Protein AF-A0A8T5T1I2-F1 (afdb_monomer_lite)

pLDDT: mean 92.86, std 7.19, range [56.66, 98.88]

Foldseek 3Di:
DWPDDDDPPDDDDDDDDDPVVVVVVVVQVVVLQVVCVVVVNWAFAQWEWEAEPPDTDIDGRQTFWDPCPCCVQDPPGFDFQVSVVVSCVVVVVWDWDWDFDCADDPRNGQGDIATQDIHPHGDDDQKDKAKFWTEPVQDDDNGRRDPHGRRSTTGRHTNYIYIHMDGD

Radius of gyration: 16.07 Å; chains: 1; bounding box: 39×36×40 Å

Secondary structure (DSSP, 8-state):
-------TTPPP------HHHHHHHHHHHHHHHHHHHHTTT-EEEEEEEEE-SS-EEEEEEEEE----TTTTTS-TT--BHHHHHHHHHHTTS--EEEEEES-BTTBS---EEEEEEETTEE-BTTEEEEEEEE-GGG-STTTT-----TTT-B-S--SEEEEEEEE-

Sequence (168 aa):
MDHYPWKTGTTLNFYQEREAFLEDVHLAFAE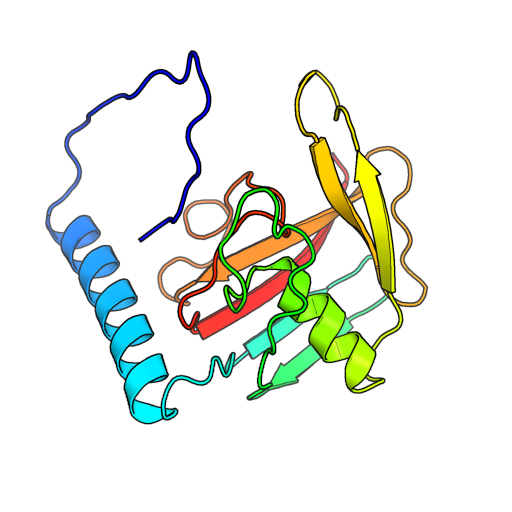EIERIESNAGKIIIPQIIINGDTIYKAFEDIEITAHNLRDDISQVGVITAIDVIMSLGDLGLITYELKWYDSIGTANYVRNYWVEGIDEDIAAGTCGWVYKSGSLNFLGFQGNHIHLPQDSRVLNSPEYYKTFWICL

Structure (mmCIF, N/CA/C/O backbone):
data_AF-A0A8T5T1I2-F1
#
_entry.id   AF-A0A8T5T1I2-F1
#
loop_
_atom_site.group_PDB
_atom_site.id
_atom_site.type_symbol
_atom_site.label_atom_id
_atom_site.label_alt_id
_atom_site.label_comp_id
_atom_site.label_asym_id
_atom_site.label_entity_id
_atom_site.label_seq_id
_atom_site.pdbx_PDB_ins_code
_atom_site.Cartn_x
_atom_site.Cartn_y
_atom_site.Cartn_z
_atom_site.occupancy
_atom_site.B_iso_or_equiv
_atom_site.auth_seq_id
_atom_site.auth_comp_id
_atom_site.auth_asym_id
_atom_site.auth_atom_id
_atom_site.pdbx_PDB_model_num
ATOM 1 N N . MET A 1 1 ? -10.915 -0.561 10.203 1.00 56.66 1 MET A N 1
ATOM 2 C CA . MET A 1 1 ? -10.298 -0.271 11.519 1.00 56.66 1 MET A CA 1
ATOM 3 C C . MET A 1 1 ? -8.795 -0.285 11.347 1.00 56.66 1 MET A C 1
ATOM 5 O O . MET A 1 1 ? -8.280 -1.252 10.800 1.00 56.66 1 MET A O 1
ATOM 9 N N . ASP A 1 2 ? -8.112 0.782 11.756 1.00 64.06 2 ASP A N 1
ATOM 10 C CA . ASP A 1 2 ? -6.666 0.885 11.574 1.00 64.06 2 ASP A CA 1
ATOM 11 C C . ASP A 1 2 ? -5.920 -0.016 12.561 1.00 64.06 2 ASP A C 1
ATOM 13 O O . ASP A 1 2 ? -6.013 0.142 13.779 1.00 64.06 2 ASP A O 1
ATOM 17 N N . HIS A 1 3 ? -5.132 -0.941 12.016 1.00 78.06 3 HIS A N 1
ATOM 18 C CA . HIS A 1 3 ? -4.193 -1.788 12.754 1.00 78.06 3 HIS A CA 1
ATOM 19 C C . HIS A 1 3 ? -2.941 -0.998 13.138 1.00 78.06 3 HIS A C 1
ATOM 21 O O . HIS A 1 3 ? -1.832 -1.333 12.730 1.00 78.06 3 HIS A O 1
ATOM 27 N N . TYR A 1 4 ? -3.116 0.111 13.859 1.00 81.81 4 TYR A N 1
ATOM 28 C CA . TYR A 1 4 ? -2.010 1.006 14.176 1.00 81.81 4 TYR A CA 1
ATOM 29 C C . TYR A 1 4 ? -1.163 0.423 15.320 1.00 81.81 4 TYR A C 1
ATOM 31 O O . TYR A 1 4 ? -1.653 0.327 16.452 1.00 81.81 4 TYR A O 1
ATOM 39 N N . PRO A 1 5 ? 0.108 0.047 15.084 1.00 80.44 5 PRO A N 1
ATOM 40 C CA . PRO A 1 5 ? 0.966 -0.422 16.159 1.00 80.44 5 PRO A CA 1
ATOM 41 C C . PRO A 1 5 ? 1.285 0.740 17.107 1.00 80.44 5 PRO A C 1
ATOM 43 O O . PRO A 1 5 ? 1.693 1.823 16.681 1.00 80.44 5 PRO A O 1
ATOM 46 N N . TRP A 1 6 ? 1.129 0.521 18.411 1.00 79.56 6 TRP A N 1
ATOM 47 C CA . TRP A 1 6 ? 1.554 1.479 19.430 1.00 79.56 6 TRP A CA 1
ATOM 48 C C . TRP A 1 6 ? 2.967 1.143 19.920 1.00 79.56 6 TRP A C 1
ATOM 50 O O . TRP A 1 6 ? 3.393 -0.012 19.908 1.00 79.56 6 TRP A O 1
ATOM 60 N N . LYS A 1 7 ? 3.718 2.166 20.336 1.00 74.62 7 LYS A N 1
ATOM 61 C CA . LYS A 1 7 ? 5.085 2.031 20.858 1.00 74.62 7 LYS A CA 1
ATOM 62 C C . LYS A 1 7 ? 5.118 2.494 22.316 1.00 74.62 7 LYS A C 1
ATOM 64 O O . LYS A 1 7 ? 4.244 3.228 22.779 1.00 74.62 7 LYS A O 1
ATOM 69 N N . THR A 1 8 ? 6.144 2.093 23.062 1.00 77.19 8 THR A N 1
ATOM 70 C CA . THR A 1 8 ? 6.363 2.613 24.420 1.00 77.19 8 THR A CA 1
ATOM 71 C C . THR A 1 8 ? 6.427 4.141 24.397 1.00 77.19 8 THR A C 1
ATOM 73 O O . THR A 1 8 ? 7.181 4.719 23.616 1.00 77.19 8 THR A O 1
ATOM 76 N N . GLY A 1 9 ? 5.641 4.792 25.258 1.00 76.75 9 GLY A N 1
ATOM 77 C CA . GLY A 1 9 ? 5.532 6.253 25.309 1.00 76.75 9 GLY A CA 1
ATOM 78 C C . GLY A 1 9 ? 4.467 6.855 24.383 1.00 76.75 9 GLY A C 1
ATOM 79 O O . GLY A 1 9 ? 4.330 8.075 24.362 1.00 76.75 9 GLY A O 1
ATOM 80 N N . THR A 1 10 ? 3.696 6.044 23.645 1.00 81.69 10 THR A N 1
ATOM 81 C CA . THR A 1 10 ? 2.509 6.520 22.918 1.00 81.69 10 THR A CA 1
ATOM 82 C C . THR A 1 10 ? 1.479 7.104 23.892 1.00 81.69 10 THR A C 1
ATOM 84 O O . THR A 1 10 ? 1.043 6.430 24.825 1.00 81.69 10 THR A O 1
ATOM 87 N N . THR A 1 11 ? 1.046 8.342 23.645 1.00 86.94 11 THR A N 1
ATOM 88 C CA . THR A 1 11 ? -0.096 8.960 24.334 1.00 86.94 11 THR A CA 1
ATOM 89 C C . THR A 1 11 ? -1.383 8.619 23.592 1.00 86.94 11 THR A C 1
ATOM 91 O O . THR A 1 11 ? -1.523 8.952 22.416 1.00 86.94 11 THR A O 1
ATOM 94 N N . LEU A 1 12 ? -2.331 7.986 24.281 1.00 87.75 12 LEU A N 1
ATOM 95 C CA . LEU A 1 12 ? -3.669 7.719 23.757 1.00 87.75 12 LEU A CA 1
ATOM 96 C C . LEU A 1 12 ? -4.619 8.830 24.206 1.00 87.75 12 LEU A C 1
ATOM 98 O O . LEU A 1 12 ? -4.734 9.103 25.400 1.00 87.75 12 LEU A O 1
ATOM 102 N N . ASN A 1 13 ? -5.297 9.458 23.249 1.00 89.00 13 ASN A N 1
ATOM 103 C CA . ASN A 1 13 ? -6.302 10.483 23.505 1.00 89.00 13 ASN A CA 1
ATOM 104 C C . ASN A 1 13 ? -7.668 9.963 23.066 1.00 89.00 13 ASN A C 1
ATOM 106 O O . ASN A 1 13 ? -7.792 9.382 21.990 1.00 89.00 13 ASN A O 1
ATOM 110 N N . PHE A 1 14 ? -8.686 10.213 23.882 1.00 90.69 14 PHE A N 1
ATOM 111 C CA . PHE A 1 14 ? -10.071 9.884 23.567 1.00 90.69 14 PHE A CA 1
ATOM 112 C C . PHE A 1 14 ? -10.835 11.182 23.331 1.00 90.69 14 PHE A C 1
ATOM 114 O O . PHE A 1 14 ? -10.707 12.132 24.105 1.00 90.69 14 PHE A O 1
ATOM 121 N N . TYR A 1 15 ? -11.628 11.220 22.268 1.00 91.38 15 TYR A N 1
ATOM 122 C CA . TYR A 1 15 ? -12.509 12.335 21.947 1.00 91.38 15 TYR A CA 1
ATOM 123 C C . TYR A 1 15 ? -13.852 11.799 21.456 1.00 91.38 15 TYR A C 1
ATOM 125 O O . TYR A 1 15 ? -13.965 10.641 21.056 1.00 91.38 15 TYR A O 1
ATOM 133 N N . GLN A 1 16 ? -14.881 12.638 21.533 1.00 94.19 16 GLN A N 1
ATOM 134 C CA . GLN A 1 16 ? -16.200 12.295 21.025 1.00 94.19 16 GLN A CA 1
ATOM 135 C C . GLN A 1 16 ? -16.267 12.612 19.532 1.00 94.19 16 GLN A C 1
ATOM 137 O O . GLN A 1 16 ? -15.934 13.721 19.120 1.00 94.19 16 GLN A O 1
ATOM 142 N N . GLU A 1 17 ? -16.736 11.648 18.749 1.00 93.75 17 GLU A N 1
ATOM 143 C CA . GLU A 1 17 ? -16.991 11.791 17.317 1.00 93.75 17 GLU A CA 1
ATOM 144 C C . GLU A 1 17 ? -18.497 11.663 17.038 1.00 93.75 17 GLU A C 1
ATOM 146 O O . GLU A 1 17 ? -19.269 11.212 17.890 1.00 93.75 17 GLU A O 1
ATOM 151 N N . ARG A 1 18 ? -18.937 12.099 15.857 1.00 95.62 18 ARG A N 1
ATOM 152 C CA . ARG A 1 18 ? -20.323 11.964 15.405 1.00 95.62 18 ARG A CA 1
ATOM 153 C C . ARG A 1 18 ? -20.666 10.490 15.188 1.00 95.62 18 ARG A C 1
ATOM 155 O O . ARG A 1 18 ? -19.937 9.780 14.505 1.00 95.62 18 ARG A O 1
ATOM 162 N N . GLU A 1 19 ? -21.825 10.070 15.684 1.00 95.75 19 GLU A N 1
ATOM 163 C CA . GLU A 1 19 ? -22.324 8.691 15.557 1.00 95.75 19 GLU A CA 1
ATOM 164 C C . GLU A 1 19 ? -22.350 8.207 14.101 1.00 95.75 19 GLU A C 1
ATOM 166 O O . GLU A 1 19 ? -21.792 7.158 13.807 1.00 95.75 19 GLU A O 1
ATOM 171 N N . ALA A 1 20 ? -22.863 9.032 13.182 1.00 95.44 20 ALA A N 1
ATOM 172 C CA . ALA A 1 20 ? -22.895 8.712 11.753 1.00 95.44 20 ALA A CA 1
ATOM 173 C C . ALA A 1 20 ? -21.503 8.407 11.168 1.00 95.44 20 ALA A C 1
ATOM 175 O O . ALA A 1 20 ? -21.357 7.502 10.362 1.00 95.44 20 ALA A O 1
ATOM 176 N N . PHE A 1 21 ? -20.457 9.118 11.606 1.00 92.50 21 PHE A N 1
ATOM 177 C CA . PHE A 1 21 ? -19.100 8.840 11.129 1.00 92.50 21 PHE A CA 1
ATOM 178 C C . PHE A 1 21 ? -18.575 7.501 11.661 1.00 92.50 21 PHE A C 1
ATOM 180 O O . PHE A 1 21 ? -17.907 6.765 10.941 1.00 92.50 21 PHE A O 1
ATOM 187 N N . LEU A 1 22 ? -18.869 7.170 12.922 1.00 92.94 22 LEU A N 1
ATOM 188 C CA . LEU A 1 22 ? -18.488 5.876 13.492 1.00 92.94 22 LEU A CA 1
ATOM 189 C C . LEU A 1 22 ? -19.228 4.722 12.803 1.00 92.94 22 LEU A C 1
ATOM 191 O O . LEU A 1 22 ? -18.634 3.666 12.594 1.00 92.94 22 LEU A O 1
ATOM 195 N N . GLU A 1 23 ? -20.491 4.936 12.429 1.00 95.19 23 GLU A N 1
ATOM 196 C CA . GLU A 1 23 ? -21.279 3.997 11.629 1.00 95.19 23 GLU A CA 1
ATOM 197 C C . GLU A 1 23 ? -20.657 3.791 10.241 1.00 95.19 23 GLU A C 1
ATOM 199 O O . GLU A 1 23 ? -20.419 2.647 9.861 1.00 95.19 23 GLU A O 1
ATOM 204 N N . ASP A 1 24 ? -20.264 4.863 9.544 1.00 93.88 24 ASP A N 1
ATOM 205 C CA . ASP A 1 24 ? -19.567 4.771 8.252 1.00 93.88 24 ASP A CA 1
ATOM 206 C C . ASP A 1 24 ? -18.255 3.966 8.362 1.00 93.88 24 ASP A C 1
ATOM 208 O O . ASP A 1 24 ? -17.955 3.116 7.521 1.00 93.88 24 ASP A O 1
ATOM 212 N N . VAL A 1 25 ? -17.463 4.195 9.420 1.00 92.06 25 VAL A N 1
ATOM 213 C CA . VAL A 1 25 ? -16.213 3.449 9.668 1.00 92.06 25 VAL A CA 1
ATOM 214 C C . VAL A 1 25 ? -16.494 1.973 9.960 1.00 92.06 25 VAL A C 1
ATOM 216 O O . VAL A 1 25 ? -15.741 1.099 9.518 1.00 92.06 25 VAL A O 1
ATOM 219 N N . HIS A 1 26 ? -17.553 1.685 10.718 1.00 94.06 26 HIS A N 1
ATOM 220 C CA . HIS A 1 26 ? -17.968 0.321 11.022 1.00 94.06 26 HIS A CA 1
ATOM 221 C C . HIS A 1 26 ? -18.417 -0.422 9.760 1.00 94.06 26 HIS A C 1
ATOM 223 O O . HIS A 1 26 ? -17.946 -1.535 9.530 1.00 94.06 26 HIS A O 1
ATOM 229 N N . LEU A 1 27 ? -19.261 0.204 8.935 1.00 95.38 27 LEU A N 1
ATOM 230 C CA . LEU A 1 27 ? -19.739 -0.357 7.671 1.00 95.38 27 LEU A CA 1
ATOM 231 C C . LEU A 1 27 ? -18.579 -0.643 6.720 1.00 95.38 27 LEU A C 1
ATOM 233 O O . LEU A 1 27 ? -18.444 -1.772 6.259 1.00 95.38 27 LEU A O 1
ATOM 237 N N . ALA A 1 28 ? -17.670 0.317 6.531 1.00 94.31 28 ALA A N 1
ATOM 238 C CA . ALA A 1 28 ? -16.488 0.108 5.699 1.00 94.31 28 ALA A CA 1
ATOM 239 C C . ALA A 1 28 ? -15.640 -1.078 6.182 1.00 94.31 28 ALA A C 1
ATOM 241 O O . ALA A 1 28 ? -15.151 -1.861 5.374 1.00 94.31 28 ALA A O 1
ATOM 242 N N . PHE A 1 29 ? -15.472 -1.251 7.497 1.00 93.62 29 PHE A N 1
ATOM 243 C CA . PHE A 1 29 ? -14.756 -2.411 8.027 1.00 93.62 29 PHE A CA 1
ATOM 244 C C . PHE A 1 29 ? -15.524 -3.722 7.819 1.00 93.62 29 PHE A C 1
ATOM 246 O O . PHE A 1 29 ? -14.909 -4.722 7.460 1.00 93.62 29 PHE A O 1
ATOM 253 N N . ALA A 1 30 ? -16.843 -3.733 8.021 1.00 95.38 30 ALA A N 1
ATOM 254 C CA . ALA A 1 30 ? -17.671 -4.913 7.780 1.00 95.38 30 ALA A CA 1
ATOM 255 C C . ALA A 1 30 ? -17.585 -5.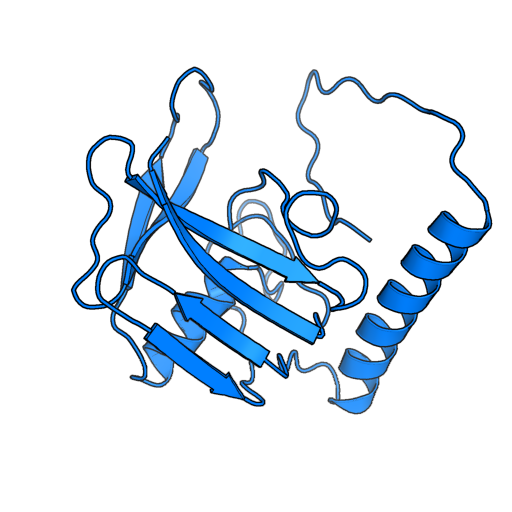370 6.314 1.00 95.38 30 ALA A C 1
ATOM 257 O O . ALA A 1 30 ? -17.409 -6.558 6.058 1.00 95.38 30 ALA A O 1
ATOM 258 N N . GLU A 1 31 ? -17.596 -4.427 5.371 1.00 96.06 31 GLU A N 1
ATOM 259 C CA . GLU A 1 31 ? -17.412 -4.698 3.942 1.00 96.06 31 GLU A CA 1
ATOM 260 C C . GLU A 1 31 ? -16.026 -5.285 3.624 1.00 96.06 31 GLU A C 1
ATOM 262 O O . GLU A 1 31 ? -15.911 -6.161 2.768 1.00 96.06 31 GLU A O 1
ATOM 267 N N . GLU A 1 32 ? -14.956 -4.837 4.300 1.00 95.38 32 GLU A N 1
ATOM 268 C CA . GLU A 1 32 ? -13.627 -5.453 4.151 1.00 95.38 32 GLU A CA 1
ATOM 269 C C . GLU A 1 32 ? -13.640 -6.916 4.606 1.00 95.38 32 GLU A C 1
ATOM 271 O O . GLU A 1 32 ? -13.071 -7.769 3.928 1.00 95.38 32 GLU A O 1
ATOM 276 N N . ILE A 1 33 ? -14.302 -7.226 5.723 1.00 95.25 33 ILE A N 1
ATOM 277 C CA . ILE A 1 33 ? -14.410 -8.605 6.216 1.00 95.25 33 ILE A CA 1
ATOM 278 C C . ILE A 1 33 ? -15.242 -9.467 5.259 1.00 95.25 33 ILE A C 1
ATOM 280 O O . ILE A 1 33 ? -14.799 -10.553 4.887 1.00 95.25 33 ILE A O 1
ATOM 284 N N . GLU A 1 34 ? -16.385 -8.967 4.787 1.00 96.88 34 GLU A N 1
ATOM 285 C CA . GLU A 1 34 ? -17.228 -9.672 3.813 1.00 96.88 34 GLU A CA 1
ATOM 286 C C . GLU A 1 34 ? -16.473 -9.957 2.501 1.00 96.88 34 GLU A C 1
ATOM 288 O O . GLU A 1 34 ? -16.582 -11.049 1.932 1.00 96.88 34 GLU A O 1
ATOM 293 N N . ARG A 1 35 ? -15.635 -9.022 2.031 1.00 96.69 35 ARG A N 1
ATOM 294 C CA . ARG A 1 35 ? -14.755 -9.256 0.874 1.00 96.69 35 ARG A CA 1
ATOM 295 C C . ARG A 1 35 ? -13.759 -10.386 1.109 1.00 96.69 35 ARG A C 1
ATOM 297 O O . ARG A 1 35 ? -13.564 -11.208 0.220 1.00 96.69 35 ARG A O 1
ATOM 304 N N . ILE A 1 36 ? -13.118 -10.445 2.275 1.00 95.44 36 ILE A N 1
ATOM 305 C CA . ILE A 1 36 ? -12.184 -11.540 2.585 1.00 95.44 36 ILE A CA 1
ATOM 306 C C . ILE A 1 36 ? -12.928 -12.877 2.583 1.00 95.44 36 ILE A C 1
ATOM 308 O O . ILE A 1 36 ? -12.455 -13.847 1.992 1.00 95.44 36 ILE A O 1
ATOM 312 N N . GLU A 1 37 ? -14.096 -12.937 3.225 1.00 96.44 37 GLU A N 1
ATOM 313 C CA . GLU A 1 37 ? -14.899 -14.159 3.322 1.00 96.44 37 GLU A CA 1
ATOM 314 C C . GLU A 1 37 ? -15.373 -14.643 1.945 1.00 96.44 37 GLU A C 1
ATOM 316 O O . GLU A 1 37 ? -15.208 -15.819 1.611 1.00 96.44 37 GLU A O 1
ATOM 321 N N . SER A 1 38 ? -15.888 -13.734 1.112 1.00 97.19 38 SER A N 1
ATOM 322 C CA . SER A 1 38 ? -16.320 -14.043 -0.259 1.00 97.19 38 SER A CA 1
ATOM 323 C C . SER A 1 38 ? -15.167 -14.467 -1.176 1.00 97.19 38 SER A C 1
ATOM 325 O O . SER A 1 38 ? -15.371 -15.288 -2.071 1.00 97.19 38 SER A O 1
ATOM 327 N N . ASN A 1 39 ? -13.944 -14.007 -0.900 1.00 96.94 39 ASN A N 1
ATOM 328 C CA . ASN A 1 39 ? -12.724 -14.402 -1.606 1.00 96.94 39 ASN A CA 1
ATOM 329 C C . ASN A 1 39 ? -12.008 -15.609 -0.972 1.00 96.94 39 ASN A C 1
ATOM 331 O O . ASN A 1 39 ? -10.828 -15.846 -1.241 1.00 96.94 39 ASN A O 1
ATOM 335 N N . ALA A 1 40 ? -12.696 -16.392 -0.133 1.00 96.75 40 ALA A N 1
ATOM 336 C CA . ALA A 1 40 ? -12.151 -17.581 0.528 1.00 96.75 40 ALA A CA 1
ATOM 337 C C . ALA A 1 40 ? -10.852 -17.306 1.317 1.00 96.75 40 ALA A C 1
ATOM 339 O O . ALA A 1 40 ? -9.930 -18.124 1.333 1.00 96.75 40 ALA A O 1
ATOM 340 N N . GLY A 1 41 ? -10.776 -16.141 1.962 1.00 95.06 41 GLY A N 1
ATOM 341 C CA . GLY A 1 41 ? -9.624 -15.707 2.752 1.00 95.06 41 GLY A CA 1
ATOM 342 C C . GLY A 1 41 ? -8.546 -14.967 1.960 1.00 95.06 41 GLY A C 1
ATOM 343 O O . GLY A 1 41 ? -7.577 -14.506 2.559 1.00 95.06 41 GLY A O 1
ATOM 344 N N . LYS A 1 42 ? -8.683 -14.840 0.636 1.00 97.56 42 LYS A N 1
ATOM 345 C CA . LYS A 1 42 ? -7.719 -14.121 -0.202 1.00 97.56 42 LYS A CA 1
ATOM 346 C C . LYS A 1 42 ? -7.961 -12.618 -0.158 1.00 97.56 42 LYS A C 1
ATOM 348 O O . LYS A 1 42 ? -9.101 -12.158 -0.204 1.00 97.56 42 LYS A O 1
ATOM 353 N N . ILE A 1 43 ? -6.876 -11.848 -0.153 1.00 98.00 43 ILE A N 1
ATOM 354 C CA . ILE A 1 43 ? -6.942 -10.399 -0.326 1.00 98.00 43 ILE A CA 1
ATOM 355 C C . ILE A 1 43 ? -6.820 -10.096 -1.811 1.00 98.00 43 ILE A C 1
ATOM 357 O O . ILE A 1 43 ? -5.737 -10.178 -2.380 1.00 98.00 43 ILE A O 1
ATOM 361 N N . ILE A 1 44 ? -7.937 -9.726 -2.424 1.00 98.44 44 ILE A N 1
ATOM 362 C CA . ILE A 1 44 ? -7.977 -9.174 -3.776 1.00 98.44 44 ILE A CA 1
ATOM 363 C C . ILE A 1 44 ? -8.286 -7.690 -3.623 1.00 98.44 44 ILE A C 1
ATOM 365 O O . ILE A 1 44 ? -9.293 -7.345 -3.004 1.00 98.44 44 ILE A O 1
ATOM 369 N N . ILE A 1 45 ? -7.402 -6.822 -4.117 1.00 98.38 45 ILE A N 1
ATOM 370 C CA . ILE A 1 45 ? -7.617 -5.372 -4.076 1.00 98.38 45 ILE A CA 1
ATOM 371 C C . ILE A 1 45 ? -8.263 -4.952 -5.400 1.00 98.38 45 ILE A C 1
ATOM 373 O O . ILE A 1 45 ? -7.604 -5.063 -6.438 1.00 98.38 45 ILE A O 1
ATOM 377 N N . PRO A 1 46 ? -9.510 -4.441 -5.378 1.00 98.19 46 PRO A N 1
ATOM 378 C CA . PRO A 1 46 ? -10.229 -4.080 -6.597 1.00 98.19 46 PRO A CA 1
ATOM 379 C C . PRO A 1 46 ? -9.528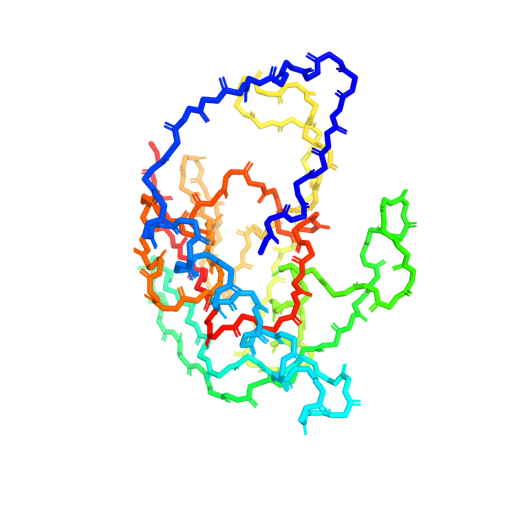 -3.009 -7.429 1.00 98.19 46 PRO A C 1
ATOM 381 O O . PRO A 1 46 ? -9.502 -3.103 -8.649 1.00 98.19 46 PRO A O 1
ATOM 384 N N . GLN A 1 47 ? -8.936 -1.996 -6.787 1.00 98.50 47 GLN A N 1
ATOM 385 C CA . GLN A 1 47 ? -8.253 -0.910 -7.488 1.00 98.50 47 GLN A CA 1
ATOM 386 C C . GLN A 1 47 ? -6.858 -0.649 -6.923 1.00 98.50 47 GLN A C 1
ATOM 388 O O . GLN A 1 47 ? -6.705 -0.232 -5.775 1.00 98.50 47 GLN A O 1
ATOM 393 N N . ILE A 1 48 ? -5.831 -0.791 -7.760 1.00 98.69 48 ILE A N 1
ATOM 394 C CA . ILE A 1 48 ? -4.459 -0.414 -7.417 1.00 98.69 48 ILE A CA 1
ATOM 395 C C . ILE A 1 48 ? -3.974 0.675 -8.364 1.00 98.69 48 ILE A C 1
ATOM 397 O O . ILE A 1 48 ? -3.997 0.506 -9.578 1.00 98.69 48 ILE A O 1
ATOM 401 N N . ILE A 1 49 ? -3.502 1.792 -7.813 1.00 98.56 49 ILE A N 1
ATOM 402 C CA . ILE A 1 49 ? -2.966 2.917 -8.586 1.00 98.56 49 ILE A CA 1
ATOM 403 C C . ILE A 1 49 ? -1.533 3.211 -8.142 1.00 98.56 49 ILE A C 1
ATOM 405 O O . ILE A 1 49 ? -1.268 3.417 -6.956 1.00 98.56 49 ILE A O 1
ATOM 409 N N . ILE A 1 50 ? -0.631 3.307 -9.113 1.00 98.44 50 ILE A N 1
ATOM 410 C CA . ILE A 1 50 ? 0.719 3.851 -8.965 1.00 98.44 50 ILE A CA 1
ATOM 411 C C . ILE A 1 50 ? 0.748 5.172 -9.718 1.00 98.44 50 ILE A C 1
ATOM 413 O O . ILE A 1 50 ? 0.515 5.212 -10.923 1.00 98.44 50 ILE A O 1
ATOM 417 N N . ASN A 1 51 ? 0.997 6.258 -8.997 1.00 98.00 51 ASN A N 1
ATOM 418 C CA . ASN A 1 51 ? 1.047 7.601 -9.563 1.00 98.00 51 ASN A CA 1
ATOM 419 C C . ASN A 1 51 ? 2.360 8.277 -9.169 1.00 98.00 51 ASN A C 1
ATOM 421 O O . ASN A 1 51 ? 2.412 8.965 -8.147 1.00 98.00 51 ASN A O 1
ATOM 425 N N . GLY A 1 52 ? 3.399 8.007 -9.950 1.00 97.06 52 GLY A N 1
ATOM 426 C CA . GLY A 1 52 ? 4.752 8.514 -9.767 1.00 97.06 52 GLY A CA 1
ATOM 427 C C . GLY A 1 52 ? 4.956 9.952 -10.230 1.00 97.06 52 GLY A C 1
ATOM 428 O O . GLY A 1 52 ? 3.993 10.681 -10.477 1.00 97.06 52 GLY A O 1
ATOM 429 N N . ASP A 1 53 ? 6.225 10.342 -10.315 1.00 95.94 53 ASP A N 1
ATOM 430 C CA . ASP A 1 53 ? 6.664 11.601 -10.923 1.00 95.94 53 ASP A CA 1
ATOM 431 C C . ASP A 1 53 ? 6.536 11.528 -12.450 1.00 95.94 53 ASP A C 1
ATOM 433 O O . ASP A 1 53 ? 5.981 12.425 -13.086 1.00 95.94 53 ASP A O 1
ATOM 437 N N . THR A 1 54 ? 6.978 10.412 -13.036 1.00 97.06 54 THR A N 1
ATOM 438 C CA . THR A 1 54 ? 6.939 10.176 -14.483 1.00 97.06 54 THR A CA 1
ATOM 439 C C . THR A 1 54 ? 6.004 9.037 -14.886 1.00 97.06 54 THR A C 1
ATOM 441 O O . THR A 1 54 ? 5.567 8.995 -16.040 1.00 97.06 54 THR A O 1
ATOM 444 N N . ILE A 1 55 ? 5.620 8.162 -13.947 1.00 97.38 55 ILE A N 1
ATOM 445 C CA . ILE A 1 55 ? 4.787 6.987 -14.238 1.00 97.38 55 ILE A CA 1
ATOM 446 C C . ILE A 1 55 ? 3.338 7.116 -13.763 1.00 97.38 55 ILE A C 1
ATOM 448 O O . ILE A 1 55 ? 3.036 7.643 -12.693 1.00 97.38 55 ILE A O 1
ATOM 452 N N . TYR A 1 56 ? 2.421 6.522 -14.528 1.00 98.25 56 TYR A N 1
ATOM 453 C CA . TYR A 1 56 ? 1.056 6.244 -14.089 1.00 98.25 56 TYR A CA 1
ATOM 454 C C . TYR A 1 5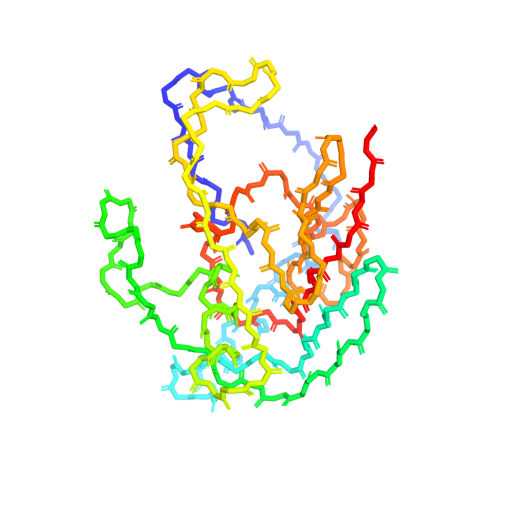6 ? 0.659 4.828 -14.501 1.00 98.25 56 TYR A C 1
ATOM 456 O O . TYR A 1 56 ? 0.671 4.494 -15.687 1.00 98.25 56 TYR A O 1
ATOM 464 N N . LYS A 1 57 ? 0.283 3.999 -13.526 1.00 98.62 57 LYS A N 1
ATOM 465 C CA . LYS A 1 57 ? -0.206 2.634 -13.744 1.00 98.62 57 LYS A CA 1
ATOM 466 C C . LYS A 1 57 ? -1.455 2.390 -12.906 1.00 98.62 57 LYS A C 1
ATOM 468 O O . LYS A 1 57 ? -1.535 2.829 -11.759 1.00 98.62 57 LYS A O 1
ATOM 473 N N . ALA A 1 58 ? -2.416 1.679 -13.480 1.00 98.56 58 ALA A N 1
ATOM 474 C CA . ALA A 1 58 ? -3.625 1.243 -12.799 1.00 98.56 58 ALA A CA 1
ATOM 475 C C . ALA A 1 58 ? -3.826 -0.253 -13.045 1.00 98.56 58 ALA A C 1
ATOM 477 O O . ALA A 1 58 ? -3.656 -0.724 -14.170 1.00 98.56 58 ALA A O 1
ATOM 478 N N . PHE A 1 59 ? -4.170 -0.976 -11.987 1.00 98.62 59 PHE A N 1
ATOM 479 C CA . PHE A 1 59 ? -4.445 -2.404 -12.007 1.00 98.62 59 PHE A CA 1
ATOM 480 C C . PHE A 1 59 ? -5.771 -2.672 -11.305 1.00 98.62 59 PHE A C 1
ATOM 482 O O . PHE A 1 59 ? -6.160 -1.931 -10.397 1.00 98.62 59 PHE A O 1
ATOM 489 N N . GLU A 1 60 ? -6.436 -3.740 -11.723 1.00 98.56 60 GLU A N 1
ATOM 490 C CA . GLU A 1 60 ? -7.740 -4.141 -11.210 1.00 98.56 60 GLU A CA 1
ATOM 491 C C . GLU A 1 60 ? -7.682 -5.591 -10.733 1.00 98.56 60 GLU A C 1
ATOM 493 O O . GLU A 1 60 ? -6.983 -6.411 -11.333 1.00 98.56 60 GLU A O 1
ATOM 498 N N . ASP A 1 61 ? -8.397 -5.871 -9.643 1.00 98.25 61 ASP A N 1
ATOM 499 C CA . ASP A 1 61 ? -8.615 -7.213 -9.091 1.00 98.25 61 ASP A CA 1
ATOM 500 C C . ASP A 1 61 ? -7.332 -8.041 -8.909 1.00 98.25 61 ASP A C 1
ATOM 502 O O . ASP A 1 61 ? -7.237 -9.208 -9.300 1.00 98.25 61 ASP A O 1
ATOM 506 N N . ILE A 1 62 ? -6.321 -7.432 -8.288 1.00 98.62 62 ILE A N 1
ATOM 507 C CA . ILE A 1 62 ? -5.038 -8.094 -8.044 1.00 98.62 62 ILE A CA 1
ATOM 508 C C . ILE A 1 62 ? -5.072 -8.829 -6.703 1.00 98.62 62 ILE A C 1
ATOM 510 O O . ILE A 1 62 ? -5.314 -8.226 -5.654 1.00 98.62 62 ILE A O 1
ATOM 514 N N . GLU A 1 63 ? -4.790 -10.134 -6.740 1.00 98.50 63 GLU A N 1
ATOM 515 C CA . GLU A 1 63 ? -4.533 -10.942 -5.545 1.00 98.50 63 GLU A CA 1
ATOM 516 C C . GLU A 1 63 ? -3.187 -10.544 -4.928 1.00 98.50 63 GLU A C 1
ATOM 518 O O . GLU A 1 63 ? -2.157 -10.534 -5.603 1.00 98.50 63 GLU A O 1
ATOM 523 N N . ILE A 1 64 ? -3.206 -10.220 -3.637 1.00 98.62 64 ILE A N 1
ATOM 524 C CA . ILE A 1 64 ? -2.027 -9.864 -2.852 1.00 98.62 64 ILE A CA 1
ATOM 525 C C . ILE A 1 64 ? -1.634 -11.059 -1.997 1.00 98.62 64 ILE A C 1
ATOM 527 O O . ILE A 1 64 ? -2.465 -11.639 -1.297 1.00 98.62 64 ILE A O 1
ATOM 531 N N . THR A 1 65 ? -0.353 -11.409 -2.031 1.00 98.31 65 THR A N 1
ATOM 532 C CA . THR A 1 65 ? 0.211 -12.507 -1.242 1.00 98.31 65 THR A CA 1
ATOM 533 C C . THR A 1 65 ? 1.115 -11.968 -0.149 1.00 98.31 65 THR A C 1
ATOM 535 O O . THR A 1 65 ? 1.759 -10.947 -0.341 1.00 98.31 65 THR A O 1
ATOM 538 N N . ALA A 1 66 ? 1.194 -12.652 0.992 1.00 98.12 66 ALA A N 1
ATOM 539 C CA . ALA A 1 66 ? 2.097 -12.253 2.067 1.00 98.12 66 ALA A CA 1
ATOM 540 C C . ALA A 1 66 ? 3.555 -12.589 1.720 1.00 98.12 66 ALA A C 1
ATOM 542 O O . ALA A 1 66 ? 3.868 -13.755 1.461 1.00 98.12 66 ALA A O 1
ATOM 543 N N . HIS A 1 67 ? 4.459 -11.613 1.825 1.00 98.31 67 HIS A N 1
ATOM 544 C CA . HIS A 1 67 ? 5.901 -11.837 1.673 1.00 98.31 67 HIS A CA 1
ATOM 545 C C . HIS A 1 67 ? 6.622 -12.015 3.006 1.00 98.31 67 HIS A C 1
ATOM 547 O O . HIS A 1 67 ? 7.793 -12.389 3.020 1.00 98.31 67 HIS A O 1
ATOM 553 N N . ASN A 1 68 ? 5.930 -11.794 4.130 1.00 97.62 68 ASN A N 1
ATOM 554 C CA . ASN A 1 68 ? 6.477 -11.926 5.485 1.00 97.62 68 ASN A CA 1
ATOM 555 C C . ASN A 1 68 ? 7.749 -11.090 5.697 1.00 97.62 68 ASN A C 1
ATOM 557 O O . ASN A 1 68 ? 8.660 -11.511 6.405 1.00 97.62 68 ASN A O 1
ATOM 561 N N . LEU A 1 69 ? 7.815 -9.898 5.090 1.00 96.94 69 LEU A N 1
ATOM 562 C CA . LEU A 1 69 ? 8.995 -9.025 5.156 1.00 96.94 69 LEU A CA 1
ATOM 563 C C . LEU A 1 69 ? 9.379 -8.648 6.598 1.00 96.94 69 LEU A C 1
ATOM 565 O O . LEU A 1 69 ? 10.538 -8.352 6.882 1.00 96.94 69 LEU A O 1
ATOM 569 N N . ARG A 1 70 ? 8.387 -8.627 7.493 1.00 94.06 70 ARG A N 1
ATOM 570 C CA . ARG A 1 70 ? 8.474 -8.160 8.877 1.00 94.06 70 ARG A CA 1
ATOM 571 C C . ARG A 1 70 ? 7.884 -9.175 9.859 1.00 94.06 70 ARG A C 1
ATOM 573 O O . ARG A 1 70 ? 6.994 -8.860 10.653 1.00 94.06 70 ARG A O 1
ATOM 580 N N . ASP A 1 71 ? 8.375 -10.410 9.788 1.00 94.12 71 ASP A N 1
ATOM 581 C CA . ASP A 1 71 ? 8.005 -11.505 10.700 1.00 94.12 71 ASP A CA 1
ATOM 582 C C . ASP A 1 71 ? 8.442 -11.270 12.165 1.00 94.12 71 ASP A C 1
ATOM 584 O O . ASP A 1 71 ? 8.011 -11.976 13.077 1.00 94.12 71 ASP A O 1
ATOM 588 N N . ASP A 1 72 ? 9.244 -10.230 12.407 1.00 92.25 72 ASP A N 1
ATOM 589 C CA . ASP A 1 72 ? 9.622 -9.727 13.726 1.00 92.25 72 ASP A CA 1
ATOM 590 C C . ASP A 1 72 ? 8.511 -8.917 14.419 1.00 92.25 72 ASP A C 1
ATOM 592 O O . ASP A 1 72 ? 8.500 -8.828 15.649 1.00 92.25 72 ASP A O 1
ATOM 596 N N . ILE A 1 73 ? 7.582 -8.324 13.657 1.00 90.25 73 ILE A N 1
ATOM 597 C CA . ILE A 1 73 ? 6.471 -7.512 14.194 1.00 90.25 73 ILE A CA 1
ATOM 598 C C . ILE A 1 73 ? 5.080 -8.037 13.825 1.00 90.25 73 ILE A C 1
ATOM 600 O O . ILE A 1 73 ? 4.113 -7.681 14.499 1.00 90.25 73 ILE A O 1
ATOM 604 N N . SER A 1 74 ? 4.964 -8.880 12.798 1.00 91.50 74 SER A N 1
ATOM 605 C CA . SER A 1 74 ? 3.703 -9.489 12.362 1.00 91.50 74 SER A CA 1
ATOM 606 C C . SER A 1 74 ? 3.808 -11.011 12.326 1.00 91.50 74 SER A C 1
ATOM 608 O O . SER A 1 74 ? 4.880 -11.569 12.121 1.00 91.50 74 SER A O 1
ATOM 610 N N . GLN A 1 75 ? 2.684 -11.706 12.518 1.00 93.75 75 GLN A N 1
ATOM 611 C CA . GLN A 1 75 ? 2.648 -13.161 12.352 1.00 93.75 75 GLN A CA 1
ATOM 612 C C . GLN A 1 75 ? 2.871 -13.544 10.882 1.00 93.75 75 GLN A C 1
ATOM 614 O O . GLN A 1 75 ? 2.494 -12.803 9.975 1.00 93.75 75 GLN A O 1
ATOM 619 N N . VAL A 1 76 ? 3.431 -14.732 10.647 1.00 96.25 76 VAL A N 1
ATOM 620 C CA . VAL A 1 76 ? 3.564 -15.291 9.295 1.00 96.25 76 VAL A CA 1
ATOM 621 C C . VAL A 1 76 ? 2.184 -15.404 8.636 1.00 96.25 76 VAL A C 1
ATOM 623 O O . VAL A 1 76 ? 1.240 -15.910 9.240 1.00 96.25 76 VAL A O 1
ATOM 626 N N . GLY A 1 77 ? 2.085 -14.952 7.388 1.00 95.94 77 GLY A N 1
ATOM 627 C CA . GLY A 1 77 ? 0.866 -14.916 6.582 1.00 95.94 77 GLY A CA 1
ATOM 628 C C . GLY A 1 77 ? 0.104 -13.593 6.655 1.00 95.94 77 GLY A C 1
ATOM 629 O O . GLY A 1 77 ? -0.841 -13.409 5.892 1.00 95.94 77 GLY A O 1
ATOM 630 N N . VAL A 1 78 ? 0.500 -12.663 7.531 1.00 95.44 78 VAL A N 1
ATOM 631 C CA . VAL A 1 78 ? -0.099 -11.324 7.578 1.00 95.44 78 VAL A CA 1
ATOM 632 C C . VAL A 1 78 ? 0.323 -10.528 6.347 1.00 95.44 78 VAL A C 1
ATOM 634 O O . VAL A 1 78 ? 1.512 -10.356 6.092 1.00 95.44 78 VAL A O 1
ATOM 637 N N . ILE A 1 79 ? -0.668 -10.018 5.614 1.00 97.12 79 ILE A N 1
ATOM 638 C CA . ILE A 1 79 ? -0.469 -9.133 4.466 1.00 97.12 79 ILE A CA 1
ATOM 639 C C . ILE A 1 79 ? -0.454 -7.683 4.945 1.00 97.12 79 ILE A C 1
ATOM 641 O O . ILE A 1 79 ? -1.322 -7.225 5.692 1.00 97.12 79 ILE A O 1
ATOM 645 N N . THR A 1 80 ? 0.531 -6.947 4.468 1.00 96.88 80 THR A N 1
ATOM 646 C CA . THR A 1 80 ? 0.793 -5.545 4.747 1.00 96.88 80 THR A CA 1
ATOM 647 C C . THR A 1 80 ? 0.721 -4.708 3.470 1.00 96.88 80 THR A C 1
ATOM 649 O O . THR A 1 80 ? 0.668 -5.209 2.348 1.00 96.88 80 THR A O 1
ATOM 652 N N . ALA A 1 81 ? 0.718 -3.388 3.621 1.00 97.12 81 ALA A N 1
ATOM 653 C CA . ALA A 1 81 ? 0.662 -2.458 2.502 1.00 97.12 81 ALA A CA 1
ATOM 654 C C . ALA A 1 81 ? 1.888 -2.534 1.572 1.00 97.12 81 ALA A C 1
ATOM 656 O O . ALA A 1 81 ? 1.782 -2.114 0.417 1.00 97.12 81 ALA A O 1
ATOM 657 N N . ILE A 1 82 ? 3.039 -3.039 2.033 1.00 97.94 82 ILE A N 1
ATOM 658 C CA . ILE A 1 82 ? 4.222 -3.219 1.175 1.00 97.94 82 ILE A CA 1
ATOM 659 C C . ILE A 1 82 ? 4.102 -4.458 0.287 1.00 97.94 82 ILE A C 1
ATOM 661 O O . ILE A 1 82 ? 4.587 -4.439 -0.843 1.00 97.94 82 ILE A O 1
ATOM 665 N N . ASP A 1 83 ? 3.377 -5.480 0.751 1.00 98.62 83 ASP A N 1
ATOM 666 C CA . ASP A 1 83 ? 3.144 -6.712 -0.004 1.00 98.62 83 ASP A CA 1
ATOM 667 C C . ASP A 1 83 ? 2.359 -6.439 -1.295 1.00 98.62 83 ASP A C 1
ATOM 669 O O . ASP A 1 83 ? 2.468 -7.197 -2.254 1.00 98.62 83 ASP A O 1
ATOM 673 N N . VAL A 1 84 ? 1.629 -5.317 -1.381 1.00 98.69 84 VAL A N 1
ATOM 674 C CA . VAL A 1 84 ? 1.004 -4.866 -2.635 1.00 98.69 84 VAL A CA 1
ATOM 675 C C . VAL A 1 84 ? 2.055 -4.596 -3.709 1.00 98.69 84 VAL A C 1
ATOM 677 O O . VAL A 1 84 ? 1.936 -5.087 -4.827 1.00 98.69 84 VAL A O 1
ATOM 680 N N . ILE A 1 85 ? 3.109 -3.853 -3.370 1.00 98.69 85 ILE A N 1
ATOM 681 C CA . ILE A 1 85 ? 4.198 -3.532 -4.301 1.00 98.69 85 ILE A CA 1
ATOM 682 C C . ILE A 1 85 ? 4.980 -4.796 -4.658 1.00 98.69 85 ILE A C 1
ATOM 684 O O . ILE A 1 85 ? 5.263 -5.033 -5.830 1.00 98.69 85 ILE A O 1
ATOM 688 N N . MET A 1 86 ? 5.270 -5.638 -3.665 1.00 98.81 86 MET A N 1
ATOM 689 C CA . MET A 1 86 ? 6.000 -6.888 -3.881 1.00 98.81 86 MET A CA 1
ATOM 690 C C . MET A 1 86 ? 5.201 -7.874 -4.748 1.00 98.81 86 MET A C 1
ATOM 692 O O . MET A 1 86 ? 5.761 -8.442 -5.679 1.00 98.81 86 MET A O 1
ATOM 696 N N . SER A 1 87 ? 3.884 -7.996 -4.538 1.00 98.81 87 SER A N 1
ATOM 697 C CA . SER A 1 87 ? 3.003 -8.841 -5.364 1.00 98.81 87 SER A CA 1
ATOM 698 C C . SER A 1 87 ? 2.953 -8.364 -6.820 1.00 98.81 87 SER A C 1
ATOM 700 O O . SER A 1 87 ? 3.026 -9.173 -7.741 1.00 98.81 87 SER A O 1
ATOM 702 N N . LEU A 1 88 ? 2.885 -7.047 -7.062 1.00 98.88 88 LEU A N 1
ATOM 703 C CA . LEU A 1 88 ? 2.976 -6.506 -8.426 1.00 98.88 88 LEU A CA 1
ATOM 704 C C . LEU A 1 88 ? 4.338 -6.801 -9.073 1.00 98.88 88 LEU A C 1
ATOM 706 O O . LEU A 1 88 ? 4.402 -7.053 -10.279 1.00 98.88 88 LEU A O 1
ATOM 710 N N . GLY A 1 89 ? 5.415 -6.776 -8.284 1.00 98.75 89 GLY A N 1
ATOM 711 C CA . GLY A 1 89 ? 6.753 -7.150 -8.733 1.00 98.75 89 GLY A CA 1
ATOM 712 C C . GLY A 1 89 ? 6.875 -8.634 -9.087 1.00 98.75 89 GLY A C 1
ATOM 713 O O . GLY A 1 89 ? 7.403 -8.956 -10.150 1.00 98.75 89 GLY A O 1
ATOM 714 N N . ASP A 1 90 ? 6.317 -9.531 -8.271 1.00 98.75 90 ASP A N 1
ATOM 715 C CA . ASP A 1 90 ? 6.276 -10.977 -8.545 1.00 98.75 90 ASP A CA 1
ATOM 716 C C . ASP A 1 90 ? 5.510 -11.303 -9.835 1.00 98.75 90 ASP A C 1
ATOM 718 O O . ASP A 1 90 ? 5.878 -12.214 -10.579 1.00 98.75 90 ASP A O 1
ATOM 722 N N . LEU A 1 91 ? 4.466 -10.524 -10.136 1.00 98.62 91 LEU A N 1
ATOM 723 C CA . LEU A 1 91 ? 3.707 -10.609 -11.386 1.00 98.62 91 LEU A CA 1
ATOM 724 C C . LEU A 1 91 ? 4.442 -9.992 -12.592 1.00 98.62 91 LEU A C 1
ATOM 726 O O . LEU A 1 91 ? 3.946 -10.071 -13.716 1.00 98.62 91 LEU A O 1
ATOM 730 N N . GLY A 1 92 ? 5.604 -9.365 -12.385 1.00 98.62 92 GLY A N 1
ATOM 731 C CA . GLY A 1 92 ? 6.374 -8.686 -13.429 1.00 98.62 92 GLY A CA 1
ATOM 732 C C . GLY A 1 92 ? 5.717 -7.409 -13.965 1.00 98.62 92 GLY A C 1
ATOM 733 O O . GLY A 1 92 ? 6.037 -6.978 -15.072 1.00 98.62 92 GLY A O 1
ATOM 734 N N . LEU A 1 93 ? 4.782 -6.811 -13.216 1.00 98.56 93 LEU A N 1
ATOM 735 C CA . LEU A 1 93 ? 4.039 -5.610 -13.630 1.00 98.56 93 LEU A CA 1
ATOM 736 C C . LEU A 1 93 ? 4.821 -4.311 -13.380 1.00 98.56 93 LEU A C 1
ATOM 738 O O . LEU A 1 93 ? 4.579 -3.292 -14.043 1.00 98.56 93 LEU A O 1
ATOM 742 N N . ILE A 1 94 ? 5.748 -4.357 -12.423 1.00 98.69 94 ILE A N 1
ATOM 743 C CA . ILE A 1 94 ? 6.660 -3.274 -12.047 1.00 98.69 94 ILE A CA 1
ATOM 744 C C . ILE A 1 94 ? 8.019 -3.843 -11.638 1.00 98.69 94 ILE A C 1
ATOM 746 O O . ILE A 1 94 ? 8.119 -5.000 -11.227 1.00 98.69 94 ILE A O 1
ATOM 750 N N . THR A 1 95 ? 9.049 -3.005 -11.662 1.00 98.69 95 THR A N 1
ATOM 751 C CA . THR A 1 95 ? 10.240 -3.192 -10.822 1.00 98.69 95 THR A CA 1
ATOM 752 C C . THR A 1 95 ? 10.144 -2.300 -9.592 1.00 98.69 95 THR A C 1
ATOM 754 O O . THR A 1 95 ? 9.515 -1.245 -9.647 1.00 98.69 95 THR A O 1
ATOM 757 N N . TYR A 1 96 ? 10.760 -2.692 -8.478 1.00 98.50 96 TYR A N 1
ATOM 758 C CA . TYR A 1 96 ? 10.727 -1.894 -7.255 1.00 98.50 96 TYR A CA 1
ATOM 759 C C . TYR A 1 96 ? 12.031 -1.993 -6.463 1.00 98.50 96 TYR A C 1
ATOM 761 O O . TYR A 1 96 ? 12.745 -2.995 -6.529 1.00 98.50 96 TYR A O 1
ATOM 769 N N . GLU A 1 97 ? 12.307 -0.957 -5.676 1.00 98.31 97 GLU A N 1
ATOM 770 C CA . GLU A 1 97 ? 13.424 -0.901 -4.738 1.00 98.31 97 GLU A CA 1
ATOM 771 C C . GLU A 1 97 ? 12.898 -0.650 -3.328 1.00 98.31 97 GLU A C 1
ATOM 773 O O . GLU A 1 97 ? 12.125 0.282 -3.097 1.00 98.31 97 GLU A O 1
ATOM 778 N N . LEU A 1 98 ? 13.333 -1.476 -2.375 1.00 97.69 98 LEU A N 1
ATOM 779 C CA . LEU A 1 98 ? 13.048 -1.282 -0.957 1.00 97.69 98 LEU A CA 1
ATOM 780 C C . LEU A 1 98 ? 14.312 -0.862 -0.221 1.00 97.69 98 LEU A C 1
ATOM 782 O O . LEU A 1 98 ? 15.392 -1.408 -0.454 1.00 97.69 98 LEU A O 1
ATOM 786 N N . LYS A 1 99 ? 14.163 0.054 0.732 1.00 95.75 99 LYS A N 1
ATOM 787 C CA . LYS A 1 99 ? 15.270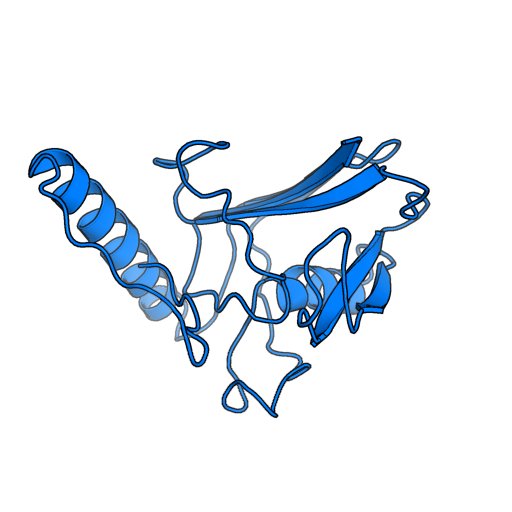 0.536 1.554 1.00 95.75 99 LYS A CA 1
ATOM 788 C C . LYS A 1 99 ? 14.889 0.587 3.019 1.00 95.75 99 LYS A C 1
ATOM 790 O O . LYS A 1 99 ? 13.805 1.037 3.384 1.00 95.75 99 LYS A O 1
ATOM 795 N N . TRP A 1 100 ? 15.798 0.105 3.861 1.00 94.81 100 TRP A N 1
ATOM 796 C CA . TRP A 1 100 ? 15.649 0.179 5.307 1.00 94.81 100 TRP A CA 1
ATOM 797 C C . TRP A 1 100 ? 16.019 1.570 5.816 1.00 94.81 100 TRP A C 1
ATOM 799 O O . TRP A 1 100 ? 17.088 2.091 5.490 1.00 94.81 100 TRP A O 1
ATOM 809 N N . TYR A 1 101 ? 15.165 2.128 6.669 1.00 91.31 101 TYR A N 1
ATOM 810 C CA . TYR A 1 101 ? 15.412 3.384 7.364 1.00 91.31 101 TYR A CA 1
ATOM 811 C C . TYR A 1 101 ? 15.318 3.193 8.878 1.00 91.31 101 TYR A C 1
ATOM 813 O O . TYR A 1 101 ? 14.249 2.905 9.421 1.00 91.31 101 TYR A O 1
ATOM 821 N N . ASP A 1 102 ? 16.427 3.426 9.583 1.00 89.31 102 ASP A N 1
ATOM 822 C CA . ASP A 1 102 ? 16.432 3.480 11.050 1.00 89.31 102 ASP A CA 1
ATOM 823 C C . ASP A 1 102 ? 15.708 4.730 11.578 1.00 89.31 102 ASP A C 1
ATOM 825 O O . ASP A 1 102 ? 15.020 4.677 12.603 1.00 89.31 102 ASP A O 1
ATOM 829 N N . SER A 1 103 ? 15.806 5.838 10.841 1.00 85.12 103 SER A N 1
ATOM 830 C CA . SER A 1 103 ? 15.194 7.133 11.139 1.00 85.12 103 SER A CA 1
ATOM 831 C C . SER A 1 103 ? 14.800 7.871 9.855 1.00 85.12 103 SER A C 1
ATOM 833 O O . SER A 1 103 ? 15.375 7.627 8.793 1.00 85.12 103 SER A O 1
ATOM 835 N N . ILE A 1 104 ? 13.818 8.776 9.949 1.00 79.62 104 ILE A N 1
ATOM 836 C CA . ILE A 1 104 ? 13.391 9.665 8.852 1.00 79.62 104 ILE A CA 1
ATOM 837 C C . ILE A 1 104 ? 13.087 11.051 9.415 1.00 79.62 104 ILE A C 1
ATOM 839 O O . ILE A 1 104 ? 12.321 11.190 10.370 1.00 79.62 104 ILE A O 1
ATOM 843 N N . GLY A 1 105 ? 13.666 12.091 8.809 1.00 80.06 105 GLY A N 1
ATOM 844 C CA . GLY A 1 105 ? 13.501 13.471 9.265 1.00 80.06 105 GLY A CA 1
ATOM 845 C C . GLY A 1 105 ? 13.911 13.626 10.732 1.00 80.06 105 GLY A C 1
ATOM 846 O O . GLY A 1 105 ? 15.047 13.342 11.102 1.00 80.06 105 GLY A O 1
ATOM 847 N N . THR A 1 106 ? 12.977 14.058 11.579 1.00 79.00 106 THR A N 1
ATOM 848 C CA . THR A 1 106 ? 13.177 14.191 13.033 1.00 79.00 106 THR A CA 1
ATOM 849 C C . THR A 1 106 ? 12.766 12.944 13.829 1.00 79.00 106 THR A C 1
ATOM 851 O O . THR A 1 106 ? 12.940 12.905 15.049 1.00 79.00 106 THR A O 1
ATOM 854 N N . ALA A 1 107 ? 12.223 11.912 13.173 1.00 74.81 107 ALA A N 1
ATOM 855 C CA . ALA A 1 107 ? 11.789 10.678 13.817 1.00 74.81 107 ALA A CA 1
ATOM 856 C C . ALA A 1 107 ? 12.964 9.699 13.967 1.00 74.81 107 ALA A C 1
ATOM 858 O O . ALA A 1 107 ? 13.378 9.045 13.012 1.00 74.81 107 ALA A O 1
ATOM 859 N N . ASN A 1 108 ? 13.474 9.566 15.193 1.00 71.56 108 ASN A N 1
ATOM 860 C CA . ASN A 1 108 ? 14.671 8.770 15.502 1.00 71.56 108 ASN A CA 1
ATOM 861 C C . ASN A 1 108 ? 14.473 7.242 15.467 1.00 71.56 108 ASN A C 1
ATOM 863 O O . ASN A 1 108 ? 15.458 6.511 15.464 1.00 71.56 108 ASN A O 1
ATOM 867 N N . TYR A 1 109 ? 13.228 6.753 15.493 1.00 77.25 109 TYR A N 1
ATOM 868 C CA . TYR A 1 109 ? 12.917 5.320 15.583 1.00 77.25 109 TYR A CA 1
ATOM 869 C C . TYR A 1 109 ? 11.800 4.938 14.611 1.00 77.25 109 TYR A C 1
ATOM 871 O O . TYR A 1 109 ? 10.657 4.688 15.015 1.00 77.25 109 TYR A O 1
ATOM 879 N N . VAL A 1 110 ? 12.150 4.908 13.326 1.00 81.81 110 VAL A N 1
ATOM 880 C CA . VAL A 1 110 ? 11.291 4.357 12.274 1.00 81.81 110 VAL A CA 1
ATOM 881 C C . VAL A 1 110 ? 11.494 2.844 12.275 1.00 81.81 110 VAL A C 1
ATOM 883 O O . VAL A 1 110 ? 10.685 2.159 12.901 1.00 81.81 110 VAL A O 1
ATOM 886 N N . ARG A 1 111 ? 12.652 2.370 11.779 1.00 89.25 111 ARG A N 1
ATOM 887 C CA . ARG A 1 111 ? 13.033 0.947 11.662 1.00 89.25 111 ARG A CA 1
ATOM 888 C C . ARG A 1 111 ? 12.041 0.170 10.806 1.00 89.25 111 ARG A C 1
ATOM 890 O O . ARG A 1 111 ? 11.364 -0.749 11.273 1.00 89.25 111 ARG A O 1
ATOM 897 N N . ASN A 1 112 ? 11.939 0.609 9.559 1.00 93.12 112 ASN A N 1
ATOM 898 C CA . ASN A 1 112 ? 11.013 0.072 8.576 1.00 93.12 112 ASN A CA 1
ATOM 899 C C . ASN A 1 112 ? 11.634 0.058 7.184 1.00 93.12 112 ASN A C 1
ATOM 901 O O . ASN A 1 112 ? 12.504 0.87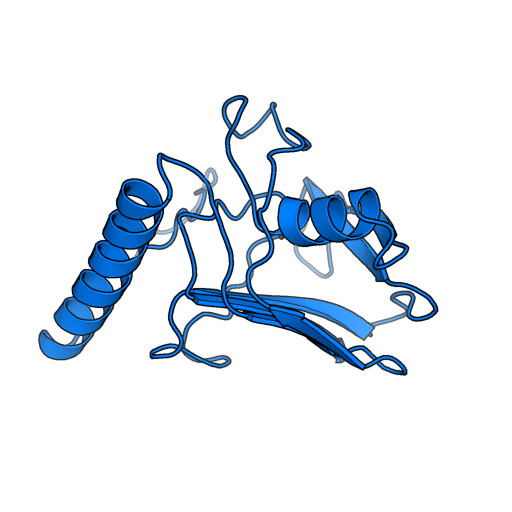9 6.876 1.00 93.12 112 ASN A O 1
ATOM 905 N N . TYR A 1 113 ? 11.136 -0.842 6.343 1.00 95.31 113 TYR A N 1
ATOM 906 C CA . TYR A 1 113 ? 11.335 -0.779 4.905 1.00 95.31 113 TYR A CA 1
ATOM 907 C C . TYR A 1 113 ? 10.389 0.240 4.277 1.00 95.31 113 TYR A C 1
ATOM 909 O O . TYR A 1 113 ? 9.204 0.314 4.607 1.00 95.31 113 TYR A O 1
ATOM 917 N N . TRP A 1 114 ? 10.938 1.009 3.348 1.00 93.94 114 TRP A N 1
ATOM 918 C CA . TRP A 1 114 ? 10.225 1.973 2.525 1.00 93.94 114 TRP A CA 1
ATOM 919 C C . TRP A 1 114 ? 10.407 1.615 1.063 1.00 93.94 114 TRP A C 1
ATOM 921 O O . TRP A 1 114 ? 11.455 1.094 0.678 1.00 93.94 114 TRP A O 1
ATOM 931 N N . VAL A 1 115 ? 9.395 1.920 0.258 1.00 96.75 115 VAL A N 1
ATOM 932 C CA . VAL A 1 115 ? 9.513 1.875 -1.196 1.00 96.75 115 VAL A CA 1
ATOM 933 C C . VAL A 1 115 ? 10.347 3.078 -1.625 1.00 96.75 115 VAL A C 1
ATOM 935 O O . VAL A 1 115 ? 9.889 4.217 -1.560 1.00 96.75 115 VAL A O 1
ATOM 938 N N . GLU A 1 116 ? 11.592 2.817 -2.008 1.00 96.50 116 GLU A N 1
ATOM 939 C CA . GLU A 1 116 ? 12.519 3.833 -2.502 1.00 96.50 116 GLU A CA 1
ATOM 940 C C . GLU A 1 116 ? 12.276 4.092 -3.989 1.00 96.50 116 GLU A C 1
ATOM 942 O O . GLU A 1 116 ? 12.314 5.237 -4.419 1.00 96.50 116 GLU A O 1
ATOM 947 N N . GLY A 1 117 ? 11.970 3.054 -4.769 1.00 97.81 117 GLY A N 1
ATOM 948 C CA . GLY A 1 117 ? 11.790 3.176 -6.213 1.00 97.81 117 GLY A CA 1
ATOM 949 C C . GLY A 1 117 ? 10.688 2.281 -6.756 1.00 97.81 117 GLY A C 1
ATOM 950 O O . GLY A 1 117 ? 10.467 1.183 -6.241 1.00 97.81 117 GLY A O 1
ATOM 951 N N . ILE A 1 118 ? 10.013 2.755 -7.802 1.00 98.56 118 ILE A N 1
ATOM 952 C CA . ILE A 1 118 ? 9.118 1.965 -8.651 1.00 98.56 118 ILE A CA 1
ATOM 953 C C . ILE A 1 118 ? 9.437 2.324 -10.101 1.00 98.56 118 ILE A C 1
ATOM 955 O O . ILE A 1 118 ? 9.372 3.494 -10.468 1.00 98.56 118 ILE A O 1
ATOM 959 N N . ASP A 1 119 ? 9.753 1.315 -10.912 1.00 98.25 119 ASP A N 1
ATOM 960 C CA . ASP A 1 119 ? 10.223 1.481 -12.292 1.00 98.25 119 ASP A CA 1
ATOM 961 C C . ASP A 1 119 ? 11.351 2.536 -12.392 1.00 98.25 119 ASP A C 1
ATOM 963 O O . ASP A 1 119 ? 12.373 2.398 -11.718 1.00 98.25 119 ASP A O 1
ATOM 967 N N . GLU A 1 120 ? 11.201 3.572 -13.217 1.00 96.75 120 GLU A N 1
ATOM 968 C CA . GLU A 1 120 ? 12.173 4.663 -13.376 1.00 96.75 120 GLU A CA 1
ATOM 969 C C . GLU A 1 120 ? 12.146 5.734 -12.267 1.00 96.75 120 GLU A C 1
ATOM 971 O O . GLU A 1 120 ? 13.073 6.544 -12.176 1.00 96.75 120 GLU A O 1
ATOM 976 N N . ASP A 1 121 ? 11.121 5.739 -11.413 1.00 97.69 121 ASP A N 1
ATOM 977 C CA . ASP A 1 121 ? 10.896 6.776 -10.405 1.00 97.69 121 ASP A CA 1
ATOM 978 C C . ASP A 1 121 ? 11.500 6.369 -9.048 1.00 97.69 121 ASP A C 1
ATOM 980 O O . ASP A 1 121 ? 10.934 5.572 -8.289 1.00 97.69 121 ASP A O 1
ATOM 984 N N . ILE A 1 122 ? 12.659 6.956 -8.728 1.00 97.12 122 ILE A N 1
ATOM 985 C CA . ILE A 1 122 ? 13.456 6.679 -7.520 1.00 97.12 122 ILE A CA 1
ATOM 986 C C . ILE A 1 122 ? 13.480 7.905 -6.605 1.00 97.12 122 ILE A C 1
ATOM 988 O O . ILE A 1 122 ? 13.853 8.999 -7.034 1.00 97.12 122 ILE A O 1
ATOM 992 N N . ALA A 1 123 ? 13.118 7.713 -5.335 1.00 93.75 123 ALA A N 1
ATOM 993 C CA . ALA A 1 123 ? 13.068 8.740 -4.299 1.00 93.75 123 ALA A CA 1
ATOM 994 C C . ALA A 1 123 ? 14.378 9.536 -4.208 1.00 93.75 123 ALA A C 1
ATOM 996 O O . ALA A 1 123 ? 15.482 8.987 -4.215 1.00 93.75 123 ALA A O 1
ATOM 997 N N . ALA A 1 124 ? 14.250 10.859 -4.096 1.00 92.06 124 ALA A N 1
ATOM 998 C CA . ALA A 1 124 ? 15.381 11.774 -4.051 1.00 92.06 124 ALA A CA 1
ATOM 999 C C . ALA A 1 124 ? 15.044 13.046 -3.262 1.00 92.06 124 ALA A C 1
ATOM 1001 O O . ALA A 1 124 ? 14.003 13.675 -3.453 1.00 92.06 124 ALA A O 1
ATOM 1002 N N . GLY A 1 125 ? 15.965 13.473 -2.394 1.00 88.88 125 GLY A N 1
ATOM 1003 C CA . GLY A 1 125 ? 15.783 14.679 -1.583 1.00 88.88 125 GLY A CA 1
ATOM 1004 C C . GLY A 1 125 ? 14.587 14.560 -0.633 1.00 88.88 125 GLY A C 1
ATOM 1005 O O . GLY A 1 125 ? 14.561 13.669 0.210 1.00 88.88 125 GLY A O 1
ATOM 1006 N N . THR A 1 126 ? 13.622 15.477 -0.751 1.00 88.38 126 THR A N 1
ATOM 1007 C CA . THR A 1 126 ? 12.356 15.457 0.008 1.00 88.38 126 THR A CA 1
ATOM 1008 C C . THR A 1 126 ? 11.197 14.843 -0.779 1.00 88.38 126 THR A C 1
ATOM 1010 O O . THR A 1 126 ? 10.053 14.890 -0.323 1.00 88.38 126 THR A O 1
ATOM 1013 N N . CYS A 1 127 ? 11.486 14.276 -1.952 1.00 93.31 127 CYS A N 1
ATOM 1014 C CA . CYS A 1 127 ? 10.511 13.637 -2.815 1.00 93.31 127 CYS A CA 1
ATOM 1015 C C . CYS A 1 127 ? 10.577 12.115 -2.693 1.00 93.31 127 CYS A C 1
ATOM 1017 O O . CYS A 1 127 ? 11.663 11.531 -2.687 1.00 93.31 127 CYS A O 1
ATOM 1019 N N . GLY A 1 128 ? 9.419 11.468 -2.632 1.00 94.00 128 GLY A N 1
ATOM 1020 C CA . GLY A 1 128 ? 9.350 10.016 -2.593 1.00 94.00 128 GLY A CA 1
ATOM 1021 C C . GLY A 1 128 ? 7.931 9.472 -2.561 1.00 94.00 128 GLY A C 1
ATOM 1022 O O . GLY A 1 128 ? 6.944 10.196 -2.725 1.00 94.00 128 GLY A O 1
ATOM 1023 N N . TRP A 1 129 ? 7.851 8.164 -2.341 1.00 95.31 129 TRP A N 1
ATOM 1024 C CA . TRP A 1 129 ? 6.609 7.409 -2.362 1.00 95.31 129 TRP A CA 1
ATOM 1025 C C . TRP A 1 129 ? 5.879 7.469 -1.025 1.00 95.31 129 TRP A C 1
ATOM 1027 O O . TRP A 1 129 ? 6.424 7.173 0.038 1.00 95.31 129 TRP A O 1
ATOM 1037 N N . VAL A 1 130 ? 4.595 7.798 -1.093 1.00 94.75 130 VAL A N 1
ATOM 1038 C CA . VAL A 1 130 ? 3.642 7.632 0.003 1.00 94.75 130 VAL A CA 1
ATOM 1039 C C . VAL A 1 130 ? 2.431 6.865 -0.494 1.00 94.75 130 VAL A C 1
ATOM 1041 O O . VAL A 1 130 ? 2.245 6.674 -1.691 1.00 94.75 130 VAL A O 1
ATOM 1044 N N . TYR A 1 131 ? 1.560 6.439 0.415 1.00 95.75 131 TYR A N 1
ATOM 1045 C CA . TYR A 1 131 ? 0.432 5.604 0.034 1.00 95.75 131 TYR A CA 1
ATOM 1046 C C . TYR A 1 131 ? -0.837 5.895 0.834 1.00 95.75 131 TYR A C 1
ATOM 1048 O O . TYR A 1 131 ? -0.849 6.656 1.809 1.00 95.75 131 TYR A O 1
ATOM 1056 N N . LYS A 1 132 ? -1.937 5.316 0.353 1.00 95.12 132 LYS A N 1
ATOM 1057 C CA . LYS A 1 132 ? -3.256 5.268 0.989 1.00 95.12 132 LYS A CA 1
ATOM 1058 C C . LYS A 1 132 ? -3.898 3.935 0.637 1.00 95.12 132 LYS A C 1
ATOM 1060 O O . LYS A 1 132 ? -3.763 3.475 -0.494 1.00 95.12 132 LYS A O 1
ATOM 1065 N N . SER A 1 133 ? -4.639 3.366 1.570 1.00 94.88 133 SER A N 1
ATOM 1066 C CA . SER A 1 133 ? -5.482 2.198 1.330 1.00 94.88 133 SER A CA 1
ATOM 1067 C C . SER A 1 133 ? -6.678 2.212 2.272 1.00 94.88 133 SER A C 1
ATOM 1069 O O . SER A 1 133 ? -6.599 2.806 3.350 1.00 94.88 133 SER A O 1
ATOM 1071 N N . GLY A 1 134 ? -7.778 1.592 1.860 1.00 94.38 134 GLY A N 1
ATOM 1072 C CA . GLY A 1 134 ? -9.003 1.476 2.655 1.00 94.38 134 GLY A CA 1
ATOM 1073 C C . GLY A 1 134 ? -10.248 1.539 1.777 1.00 94.38 134 GLY A C 1
ATOM 1074 O O . GLY A 1 134 ? -10.185 1.219 0.589 1.00 94.38 134 GLY A O 1
ATOM 1075 N N . SER A 1 135 ? -11.366 1.980 2.356 1.00 94.38 135 SER A N 1
ATOM 1076 C CA . SER A 1 135 ? -12.612 2.208 1.614 1.00 94.38 135 SER A CA 1
ATOM 1077 C C . SER A 1 135 ? -12.583 3.519 0.827 1.00 94.38 135 SER A C 1
ATOM 1079 O O . SER A 1 135 ? -12.065 4.535 1.301 1.00 94.38 135 SER A O 1
ATOM 1081 N N . LEU A 1 136 ? -13.190 3.524 -0.358 1.00 93.94 136 LEU A N 1
ATOM 1082 C CA . LEU A 1 136 ? -13.347 4.705 -1.209 1.00 93.94 136 LEU A CA 1
ATOM 1083 C C . LEU A 1 136 ? -14.127 5.838 -0.521 1.00 93.94 136 LEU A C 1
ATOM 1085 O O . LEU A 1 136 ? -13.890 7.007 -0.830 1.00 93.94 136 LEU A O 1
ATOM 1089 N N . ASN A 1 137 ? -14.967 5.525 0.471 1.00 92.69 137 ASN A N 1
ATOM 1090 C CA . ASN A 1 137 ? -15.694 6.515 1.276 1.00 92.69 137 ASN A CA 1
ATOM 1091 C C . ASN A 1 137 ? -14.764 7.435 2.090 1.00 92.69 137 ASN A C 1
ATOM 1093 O O . ASN A 1 137 ? -15.141 8.548 2.449 1.00 92.69 137 ASN A O 1
ATOM 1097 N N . PHE A 1 138 ? -13.523 7.003 2.333 1.00 91.69 138 PHE A N 1
ATOM 1098 C CA . PHE A 1 138 ? -12.511 7.742 3.093 1.00 91.69 138 PHE A CA 1
ATOM 1099 C C . PHE A 1 138 ? -11.311 8.148 2.222 1.00 91.69 138 PHE A C 1
ATOM 1101 O O . PHE A 1 138 ? -10.176 8.256 2.701 1.00 91.69 138 PHE A O 1
ATOM 1108 N N . LEU A 1 139 ? -11.532 8.370 0.922 1.00 88.56 139 LEU A N 1
ATOM 1109 C CA . LEU A 1 139 ? -10.478 8.775 -0.005 1.00 88.56 139 LEU A CA 1
ATOM 1110 C C . LEU A 1 139 ? -9.828 10.106 0.421 1.00 88.56 139 LEU A C 1
ATOM 1112 O O . LEU A 1 139 ? -10.492 11.093 0.731 1.00 88.56 139 LEU A O 1
ATOM 1116 N N . GLY A 1 140 ? -8.499 10.175 0.337 1.00 81.06 140 GLY A N 1
ATOM 1117 C CA . GLY A 1 140 ? -7.757 11.431 0.472 1.00 81.06 140 GLY A CA 1
ATOM 1118 C C . GLY A 1 140 ? -6.985 11.570 1.782 1.00 81.06 140 GLY A C 1
ATOM 1119 O O . GLY A 1 140 ? -6.681 10.591 2.450 1.00 81.06 140 GLY A O 1
ATOM 1120 N N . PHE A 1 141 ? -6.522 12.791 2.071 1.00 77.12 141 PHE A N 1
ATOM 1121 C CA . PHE A 1 141 ? -5.646 13.076 3.221 1.00 77.12 141 PHE A CA 1
ATOM 1122 C C . PHE A 1 141 ? -6.376 13.104 4.566 1.00 77.12 141 PHE A C 1
ATOM 1124 O O . PHE A 1 141 ? -5.758 12.844 5.586 1.00 77.12 141 PHE A O 1
ATOM 1131 N N . GLN A 1 142 ? -7.672 13.410 4.561 1.00 78.75 142 GLN A N 1
ATOM 1132 C CA . GLN A 1 142 ? -8.490 13.464 5.775 1.00 78.75 142 GLN A CA 1
ATOM 1133 C C . GLN A 1 142 ? -9.061 12.096 6.182 1.00 78.75 142 GLN A C 1
ATOM 1135 O O . GLN A 1 142 ? -9.677 11.998 7.236 1.00 78.75 142 GLN A O 1
ATOM 1140 N N . GLY A 1 143 ? -8.872 11.064 5.353 1.00 85.25 143 GLY A N 1
ATOM 1141 C CA . GLY A 1 143 ? -9.312 9.697 5.625 1.00 85.25 143 GLY A CA 1
ATOM 1142 C C . GLY A 1 143 ? -8.134 8.724 5.623 1.00 85.25 143 GLY A C 1
ATOM 1143 O O . GLY A 1 143 ? -7.273 8.769 6.490 1.00 85.25 143 GLY A O 1
ATOM 1144 N N . ASN A 1 144 ? -8.053 7.874 4.606 1.00 86.69 144 ASN A N 1
ATOM 1145 C CA . ASN A 1 144 ? -7.152 6.713 4.529 1.00 86.69 144 ASN A CA 1
ATOM 1146 C C . ASN A 1 144 ? -5.642 7.002 4.397 1.00 86.69 144 ASN A C 1
ATOM 1148 O O . ASN A 1 144 ? -4.836 6.066 4.264 1.00 86.69 144 ASN A O 1
ATOM 1152 N N . HIS A 1 145 ? -5.239 8.274 4.352 1.00 87.38 145 HIS A N 1
ATOM 1153 C CA . HIS A 1 145 ? -3.827 8.636 4.400 1.00 87.38 145 HIS A CA 1
ATOM 1154 C C . HIS A 1 145 ? -3.353 8.692 5.843 1.00 87.38 145 HIS A C 1
ATOM 1156 O O . HIS A 1 145 ? -3.545 9.685 6.539 1.00 87.38 145 HIS A O 1
ATOM 1162 N N . ILE A 1 146 ? -2.690 7.624 6.261 1.00 83.12 146 ILE A N 1
ATOM 1163 C CA . ILE A 1 146 ? -2.094 7.529 7.586 1.00 83.12 146 ILE A CA 1
ATOM 1164 C C . ILE A 1 146 ? -0.572 7.538 7.469 1.00 83.12 146 ILE A C 1
ATOM 1166 O O . ILE A 1 146 ? 0.001 6.971 6.537 1.00 83.12 146 ILE A O 1
ATOM 1170 N N . HIS A 1 147 ? 0.091 8.157 8.442 1.00 84.31 147 HIS A N 1
ATOM 1171 C CA . HIS A 1 147 ? 1.550 8.199 8.530 1.00 84.31 147 HIS A CA 1
ATOM 1172 C C . HIS A 1 147 ? 2.100 6.927 9.194 1.00 84.31 147 HIS A C 1
ATOM 1174 O O . HIS A 1 147 ? 2.728 6.982 10.250 1.00 84.31 147 HIS A O 1
ATOM 1180 N N . LEU A 1 148 ? 1.852 5.774 8.569 1.00 88.81 148 LEU A N 1
ATOM 1181 C CA . LEU A 1 148 ? 2.367 4.471 8.992 1.00 88.81 148 LEU A CA 1
ATOM 1182 C C . LEU A 1 148 ? 3.195 3.856 7.853 1.00 88.81 148 LEU A C 1
ATOM 1184 O O . LEU A 1 148 ? 2.703 3.849 6.728 1.00 88.81 148 LEU A O 1
ATOM 1188 N N . PRO A 1 149 ? 4.406 3.325 8.089 1.00 91.44 149 PRO A N 1
ATOM 1189 C CA . PRO A 1 149 ? 5.191 2.665 7.044 1.00 91.44 149 PRO A CA 1
ATOM 1190 C C . PRO A 1 149 ? 4.451 1.482 6.403 1.00 91.44 149 PRO A C 1
ATOM 1192 O O . PRO A 1 149 ? 3.696 0.773 7.073 1.00 91.44 149 PRO A O 1
ATOM 1195 N N . GLN A 1 150 ? 4.662 1.276 5.099 1.00 94.44 150 GLN A N 1
ATOM 1196 C CA . GLN A 1 150 ? 3.940 0.265 4.310 1.00 94.44 150 GLN A CA 1
ATOM 1197 C C . GLN A 1 150 ? 4.158 -1.158 4.839 1.00 94.44 150 GLN A C 1
ATOM 1199 O O . GLN A 1 150 ? 3.227 -1.958 4.841 1.00 94.44 150 GLN A O 1
ATOM 1204 N N . ASP A 1 151 ? 5.359 -1.456 5.332 1.00 94.94 151 ASP A N 1
ATOM 1205 C CA . ASP A 1 151 ? 5.739 -2.768 5.875 1.00 94.94 151 ASP A CA 1
ATOM 1206 C C . ASP A 1 151 ? 5.113 -3.086 7.246 1.00 94.94 151 ASP A C 1
ATOM 1208 O O . ASP A 1 151 ? 5.301 -4.176 7.774 1.00 94.94 151 ASP A O 1
ATOM 1212 N N . SER A 1 152 ? 4.401 -2.127 7.847 1.00 93.44 152 SER A N 1
ATOM 1213 C CA . SER A 1 152 ? 3.770 -2.263 9.167 1.00 93.44 152 SER A CA 1
ATOM 1214 C C . SER A 1 152 ? 2.254 -2.114 9.125 1.00 93.44 152 SER A C 1
ATOM 1216 O O . SER A 1 152 ? 1.580 -2.437 10.102 1.00 93.44 152 SER A O 1
ATOM 1218 N N . ARG A 1 153 ? 1.695 -1.586 8.030 1.00 93.75 153 ARG A N 1
ATOM 1219 C CA . ARG A 1 153 ? 0.247 -1.435 7.892 1.00 93.75 153 ARG A CA 1
ATOM 1220 C C . ARG A 1 153 ? -0.355 -2.740 7.407 1.00 93.75 153 ARG A C 1
ATOM 1222 O O . ARG A 1 153 ? -0.295 -3.026 6.218 1.00 93.75 153 ARG A O 1
ATOM 1229 N N . VAL A 1 154 ? -0.985 -3.478 8.311 1.00 94.62 154 VAL A N 1
ATOM 1230 C CA . VAL A 1 154 ? -1.782 -4.661 7.966 1.00 94.62 154 VAL A CA 1
ATOM 1231 C C . VAL A 1 154 ? -2.956 -4.269 7.065 1.00 94.62 154 VAL A C 1
ATOM 1233 O O . VAL A 1 154 ? -3.623 -3.259 7.309 1.00 94.62 154 VAL A O 1
ATOM 1236 N N . LEU A 1 155 ? -3.213 -5.072 6.033 1.00 94.62 155 LEU A N 1
ATOM 1237 C CA . LEU A 1 155 ? -4.376 -4.951 5.159 1.00 94.62 155 LEU A CA 1
ATOM 1238 C C . LEU A 1 155 ? -5.414 -6.023 5.506 1.00 94.62 155 LEU A C 1
ATOM 1240 O O . LEU A 1 155 ? -5.059 -7.180 5.708 1.00 94.62 155 LEU A O 1
ATOM 1244 N N . ASN A 1 156 ? -6.694 -5.640 5.535 1.00 93.50 156 ASN A N 1
ATOM 1245 C CA . ASN A 1 156 ? -7.806 -6.593 5.613 1.00 93.50 156 ASN A CA 1
ATOM 1246 C C . ASN A 1 156 ? -8.254 -6.974 4.196 1.00 93.50 156 ASN A C 1
ATOM 1248 O O . ASN A 1 156 ? -7.865 -8.004 3.675 1.00 93.50 156 ASN A O 1
ATOM 1252 N N . SER A 1 157 ? -9.055 -6.134 3.546 1.00 95.75 157 SER A N 1
ATOM 1253 C CA . SER A 1 157 ? -9.365 -6.229 2.115 1.00 95.75 157 SER A CA 1
ATOM 1254 C C . SER A 1 157 ? -9.868 -4.866 1.646 1.00 95.75 157 SER A C 1
ATOM 1256 O O . SER A 1 157 ? -11.078 -4.650 1.505 1.00 95.75 157 SER A O 1
ATOM 1258 N N . PRO A 1 158 ? -8.945 -3.895 1.509 1.00 96.06 158 PRO A N 1
ATOM 1259 C CA . PRO A 1 158 ? -9.316 -2.541 1.134 1.00 96.06 158 PRO A CA 1
ATOM 1260 C C . PRO A 1 158 ? -9.915 -2.525 -0.276 1.00 96.06 158 PRO A C 1
ATOM 1262 O O . PRO A 1 158 ? -9.542 -3.329 -1.128 1.00 96.06 158 PRO A O 1
ATOM 1265 N N . GLU A 1 159 ? -10.799 -1.565 -0.542 1.00 96.88 159 GLU A N 1
ATOM 1266 C CA . GLU A 1 159 ? -11.351 -1.350 -1.887 1.00 96.88 159 GLU A CA 1
ATOM 1267 C C . GLU A 1 159 ? -10.302 -0.789 -2.847 1.00 96.88 159 GLU A C 1
ATOM 1269 O O . GLU A 1 159 ? -10.358 -1.020 -4.055 1.00 96.88 159 GLU A O 1
ATOM 1274 N N . TYR A 1 160 ? -9.327 -0.053 -2.309 1.00 97.38 160 TYR A N 1
ATOM 1275 C CA . TYR A 1 160 ? -8.235 0.465 -3.108 1.00 97.38 160 TYR A CA 1
ATOM 1276 C C . TYR A 1 160 ? -6.901 0.500 -2.369 1.00 97.38 160 TYR A C 1
ATOM 1278 O O . TYR A 1 160 ? -6.813 0.612 -1.141 1.00 97.38 160 TYR A O 1
ATOM 1286 N N . TYR A 1 161 ? -5.847 0.513 -3.173 1.00 97.69 161 TYR A N 1
ATOM 1287 C CA . TYR A 1 161 ? -4.505 0.891 -2.789 1.00 97.69 161 TYR A CA 1
ATOM 1288 C C . TYR A 1 161 ? -3.981 1.932 -3.772 1.00 97.69 161 TYR A C 1
ATOM 1290 O O . TYR A 1 161 ? -4.016 1.744 -4.984 1.00 97.69 161 TYR A O 1
ATOM 1298 N N . LYS A 1 162 ? -3.459 3.042 -3.263 1.00 97.62 162 LYS A N 1
ATOM 1299 C CA . LYS A 1 162 ? -2.793 4.048 -4.084 1.00 97.62 162 LYS A CA 1
ATOM 1300 C C . LYS A 1 162 ? -1.432 4.355 -3.497 1.00 97.62 162 LYS A C 1
ATOM 1302 O O . LYS A 1 162 ? -1.380 4.911 -2.402 1.00 97.62 162 LYS A O 1
ATOM 1307 N N . THR A 1 163 ? -0.369 4.072 -4.241 1.00 97.31 163 THR A N 1
ATOM 1308 C CA . THR A 1 163 ? 0.955 4.656 -3.994 1.00 97.31 163 THR A CA 1
ATOM 1309 C C . THR A 1 163 ? 1.146 5.844 -4.929 1.00 97.31 163 THR A C 1
ATOM 1311 O O . THR A 1 163 ? 0.729 5.816 -6.090 1.00 97.31 163 THR A O 1
ATOM 1314 N N . PHE A 1 164 ? 1.678 6.941 -4.412 1.00 96.62 164 PHE A N 1
ATOM 1315 C CA . PHE A 1 164 ? 1.819 8.171 -5.170 1.00 96.62 164 PHE A CA 1
ATOM 1316 C C . PHE A 1 164 ? 3.008 8.999 -4.703 1.00 96.62 164 PHE A C 1
ATOM 1318 O O . PHE A 1 164 ? 3.407 8.949 -3.539 1.00 96.62 164 PHE A O 1
ATOM 1325 N N . TRP A 1 165 ? 3.545 9.769 -5.638 1.00 95.50 165 TRP A N 1
ATOM 1326 C CA . TRP A 1 165 ? 4.686 10.639 -5.432 1.00 95.50 165 TRP A CA 1
ATOM 1327 C C . TRP A 1 165 ? 4.286 11.945 -4.748 1.00 95.50 165 TRP A C 1
ATOM 1329 O O . TRP A 1 165 ? 3.297 12.582 -5.128 1.00 95.50 165 TRP A O 1
ATOM 1339 N N . ILE A 1 166 ? 5.062 12.358 -3.749 1.00 93.81 166 ILE A N 1
ATOM 1340 C CA . ILE A 1 166 ? 4.978 13.693 -3.153 1.00 93.81 166 ILE A CA 1
ATOM 1341 C C . ILE A 1 166 ? 6.375 14.268 -2.949 1.00 93.81 166 ILE A C 1
ATOM 1343 O O . ILE A 1 166 ? 7.318 13.517 -2.724 1.00 93.81 166 ILE A O 1
ATOM 1347 N N . CYS A 1 167 ? 6.471 15.596 -2.946 1.00 92.00 167 CYS A N 1
ATOM 1348 C CA . CYS A 1 167 ? 7.635 16.347 -2.483 1.00 92.00 167 CYS A CA 1
ATOM 1349 C C . CYS A 1 167 ? 7.222 17.205 -1.284 1.00 92.00 167 CYS A C 1
ATOM 1351 O O . CYS A 1 167 ? 6.217 17.918 -1.369 1.00 92.00 167 CYS A O 1
ATOM 1353 N N . LEU A 1 168 ? 7.968 17.104 -0.182 1.00 81.69 168 LEU A N 1
ATOM 1354 C CA . LEU A 1 168 ? 7.760 17.889 1.042 1.00 81.69 168 LEU A CA 1
ATOM 1355 C C . LEU A 1 168 ? 8.565 19.192 1.039 1.00 81.69 168 LEU A C 1
ATOM 1357 O O . LEU A 1 168 ? 9.718 19.168 0.542 1.00 81.69 168 LEU A O 1
#